Protein AF-H1VIQ3-F1 (afdb_monomer_lite)

pLDDT: mean 83.61, std 21.29, range [36.81, 98.38]

Structure (mmCIF, N/CA/C/O backbone):
data_AF-H1VIQ3-F1
#
_entry.id   AF-H1VIQ3-F1
#
loop_
_atom_site.group_PDB
_atom_site.id
_atom_site.type_symbol
_atom_site.label_atom_id
_atom_site.label_alt_id
_atom_site.label_comp_id
_atom_site.label_asym_id
_atom_site.label_entity_id
_atom_site.label_seq_id
_atom_site.pdbx_PDB_ins_code
_atom_site.Cartn_x
_atom_site.Cartn_y
_atom_site.Cartn_z
_atom_site.occupancy
_atom_site.B_iso_or_equiv
_atom_site.auth_seq_id
_atom_site.auth_comp_id
_atom_site.auth_asym_id
_atom_site.auth_atom_id
_atom_site.pdbx_PDB_model_num
ATOM 1 N N . ALA A 1 1 ? -13.275 -23.995 0.542 1.00 40.19 1 ALA A N 1
ATOM 2 C CA . ALA A 1 1 ? -12.220 -23.089 1.035 1.00 40.19 1 ALA A CA 1
ATOM 3 C C . ALA A 1 1 ? -12.453 -21.710 0.427 1.00 40.19 1 ALA A C 1
ATOM 5 O O . ALA A 1 1 ? -12.491 -21.602 -0.792 1.00 40.19 1 ALA A O 1
ATOM 6 N N . SER A 1 2 ? -12.715 -20.684 1.239 1.00 50.97 2 SER A N 1
ATOM 7 C CA . SER A 1 2 ? -12.908 -19.320 0.730 1.00 50.97 2 SER A CA 1
ATOM 8 C C . SER A 1 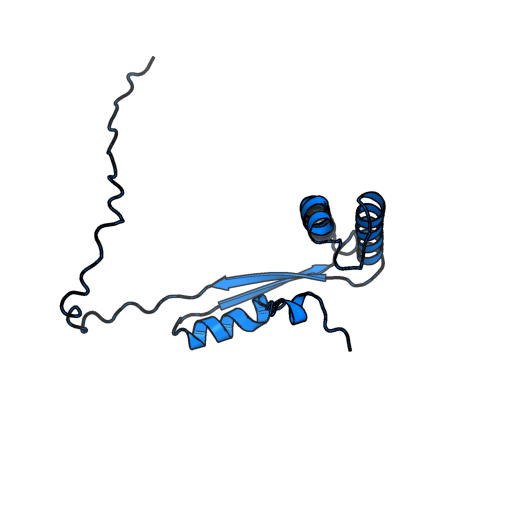2 ? -11.552 -18.720 0.371 1.00 50.97 2 SER A C 1
ATOM 10 O O . SER A 1 2 ? -10.803 -18.346 1.265 1.00 50.97 2 SER A O 1
ATOM 12 N N . GLY A 1 3 ? -11.234 -18.641 -0.924 1.00 61.94 3 GLY A N 1
ATOM 13 C CA . GLY A 1 3 ? -10.115 -17.824 -1.404 1.00 61.94 3 GLY A CA 1
ATOM 14 C C . GLY A 1 3 ? -10.304 -16.354 -1.017 1.00 61.94 3 GLY A C 1
ATOM 15 O O . GLY A 1 3 ? -11.437 -15.911 -0.781 1.00 61.94 3 GLY A O 1
ATOM 16 N N . SER A 1 4 ? -9.206 -15.602 -0.943 1.00 75.75 4 SER A N 1
ATOM 17 C CA . SER A 1 4 ? -9.260 -14.168 -0.641 1.00 75.75 4 SER A CA 1
ATOM 18 C C . SER A 1 4 ? -10.080 -13.418 -1.703 1.00 75.75 4 SER A C 1
ATOM 20 O O . SER A 1 4 ? -10.226 -13.883 -2.838 1.00 75.75 4 SER A O 1
ATOM 22 N N . ILE A 1 5 ? -10.633 -12.248 -1.363 1.00 80.44 5 ILE A N 1
ATOM 23 C CA . ILE A 1 5 ? -11.446 -11.455 -2.305 1.00 80.44 5 ILE A CA 1
ATOM 24 C C . ILE A 1 5 ? -10.686 -11.139 -3.604 1.00 80.44 5 ILE A C 1
ATOM 26 O O . ILE A 1 5 ? -11.269 -11.194 -4.684 1.00 80.44 5 ILE A O 1
ATOM 30 N N . GLY A 1 6 ? -9.371 -10.907 -3.514 1.00 81.25 6 GLY A N 1
ATOM 31 C CA . GLY A 1 6 ? -8.507 -10.696 -4.675 1.00 81.25 6 GLY A CA 1
ATOM 32 C C . GLY A 1 6 ? -8.436 -11.918 -5.588 1.00 81.25 6 GLY A C 1
ATOM 33 O O . GLY A 1 6 ? -8.602 -11.776 -6.793 1.00 81.25 6 GLY A O 1
ATOM 34 N N . GLN A 1 7 ? -8.298 -13.124 -5.029 1.00 82.25 7 GLN A N 1
ATOM 35 C CA . GLN A 1 7 ? -8.310 -14.364 -5.815 1.00 82.25 7 GLN A CA 1
ATOM 36 C C . GLN A 1 7 ? -9.660 -14.592 -6.498 1.00 82.25 7 GLN A C 1
ATOM 38 O O . GLN A 1 7 ? -9.703 -14.897 -7.687 1.00 82.25 7 GLN A O 1
ATOM 43 N N . LYS A 1 8 ? -10.772 -14.385 -5.778 1.00 84.81 8 LYS A N 1
ATOM 44 C CA . LYS A 1 8 ? -12.128 -14.507 -6.345 1.00 84.81 8 LYS A CA 1
ATOM 45 C C . LYS A 1 8 ? -12.369 -13.527 -7.497 1.00 84.81 8 LYS A C 1
ATOM 47 O O . LYS A 1 8 ? -13.129 -13.837 -8.408 1.00 84.81 8 LYS A O 1
ATOM 52 N N . ARG A 1 9 ? -11.711 -12.365 -7.460 1.00 84.25 9 ARG A N 1
ATOM 53 C CA . ARG A 1 9 ? -11.768 -11.324 -8.497 1.00 84.25 9 ARG A CA 1
ATOM 54 C C . ARG A 1 9 ? -10.618 -11.386 -9.505 1.00 84.25 9 ARG A C 1
ATOM 56 O O . ARG A 1 9 ? -10.513 -10.489 -10.330 1.00 84.25 9 ARG A O 1
ATOM 63 N N . GLN A 1 10 ? -9.781 -12.425 -9.450 1.00 89.44 10 GLN A N 1
ATOM 64 C CA . GLN A 1 10 ? -8.631 -12.614 -10.344 1.00 89.44 10 GLN A CA 1
ATOM 65 C C . GLN A 1 10 ? -7.685 -11.396 -10.373 1.00 89.44 10 GLN A C 1
ATOM 67 O O . GLN A 1 10 ? -7.113 -11.052 -11.404 1.00 89.44 10 GLN A O 1
ATOM 72 N N . LEU A 1 11 ? -7.531 -10.722 -9.230 1.00 89.25 11 LEU A N 1
ATOM 73 C CA . LEU A 1 11 ? -6.659 -9.560 -9.094 1.00 89.25 11 LEU A CA 1
ATOM 74 C C . LEU A 1 11 ? -5.214 -9.994 -8.845 1.00 89.25 11 LEU A C 1
ATOM 76 O O . LEU A 1 11 ? -4.936 -10.784 -7.941 1.00 89.25 11 LEU A O 1
ATOM 80 N N . LEU A 1 12 ? -4.285 -9.400 -9.595 1.00 88.75 12 LEU A N 1
ATOM 81 C CA . LEU A 1 12 ? -2.849 -9.519 -9.357 1.00 88.75 12 LEU A CA 1
ATOM 82 C C . LEU A 1 12 ? -2.424 -8.535 -8.259 1.00 88.75 12 LEU A C 1
ATOM 84 O O . LEU A 1 12 ? -2.059 -7.395 -8.545 1.00 88.75 12 LEU A O 1
ATOM 88 N N . LEU A 1 13 ? -2.514 -8.962 -6.999 1.00 87.88 13 LEU A N 1
ATOM 89 C CA . LEU A 1 13 ? -2.227 -8.097 -5.846 1.00 87.88 13 LEU A CA 1
ATOM 90 C C . LEU A 1 13 ? -0.734 -7.756 -5.722 1.00 87.88 13 LEU A C 1
ATOM 92 O O . LEU A 1 13 ? -0.390 -6.607 -5.454 1.00 87.88 13 LEU A O 1
ATOM 96 N N . ASP A 1 14 ? 0.150 -8.710 -6.013 1.00 89.06 14 ASP A N 1
ATOM 97 C CA . ASP A 1 14 ? 1.607 -8.533 -5.935 1.00 89.06 14 ASP A CA 1
ATOM 98 C C . ASP A 1 14 ? 2.197 -8.009 -7.252 1.00 89.06 14 ASP A C 1
ATOM 100 O O . ASP A 1 14 ? 3.258 -8.431 -7.715 1.00 89.06 14 ASP A O 1
ATOM 104 N N . CYS A 1 15 ? 1.498 -7.076 -7.905 1.00 90.88 15 CYS A N 1
ATOM 105 C CA . CYS A 1 15 ? 1.865 -6.611 -9.241 1.00 90.88 15 CYS A CA 1
ATOM 106 C C . CYS A 1 15 ? 3.297 -6.056 -9.310 1.00 90.88 15 CYS A C 1
ATOM 108 O O . CYS A 1 15 ? 3.981 -6.292 -10.297 1.00 90.88 15 CYS A O 1
ATOM 110 N N . GLY A 1 16 ? 3.810 -5.409 -8.258 1.00 92.88 16 GLY A N 1
ATOM 111 C CA . GLY A 1 16 ? 5.197 -4.924 -8.208 1.00 92.88 16 GLY A CA 1
ATOM 112 C C . GLY A 1 16 ? 6.268 -6.026 -8.264 1.00 92.88 16 GLY A C 1
ATOM 113 O O . GLY A 1 16 ? 7.412 -5.766 -8.649 1.00 92.88 16 GLY A O 1
ATOM 114 N N . GLU A 1 17 ? 5.918 -7.265 -7.917 1.00 94.44 17 GLU A N 1
ATOM 115 C CA . GLU A 1 17 ? 6.785 -8.437 -8.073 1.00 94.44 17 GLU A CA 1
ATOM 116 C C . GLU A 1 17 ? 6.725 -9.010 -9.488 1.00 94.44 17 GLU A C 1
ATOM 118 O O . GLU A 1 17 ? 7.758 -9.358 -10.055 1.00 94.44 17 GLU A O 1
ATOM 123 N N . HIS A 1 18 ? 5.539 -9.028 -10.090 1.00 95.00 18 HIS A N 1
ATOM 124 C CA . HIS A 1 18 ? 5.307 -9.687 -11.375 1.00 95.00 18 HIS A CA 1
ATOM 125 C C . HIS A 1 18 ? 5.503 -8.779 -12.595 1.00 95.00 18 HIS A C 1
ATOM 127 O O . HIS A 1 18 ? 5.836 -9.260 -13.677 1.00 95.00 18 HIS A O 1
ATOM 133 N N . LEU A 1 19 ? 5.334 -7.463 -12.444 1.00 95.75 19 LEU A N 1
ATOM 134 C CA . LEU A 1 19 ? 5.345 -6.522 -13.563 1.00 95.75 19 LEU A CA 1
ATOM 135 C C . LEU A 1 19 ? 6.653 -6.524 -14.376 1.00 95.75 19 LEU A C 1
ATOM 137 O O . LEU A 1 19 ? 6.553 -6.430 -15.595 1.00 95.75 19 LEU A O 1
ATOM 141 N N . PRO A 1 20 ? 7.863 -6.680 -13.796 1.00 97.06 20 PRO A N 1
ATOM 142 C CA . PRO A 1 20 ? 9.081 -6.785 -14.600 1.00 97.06 20 PRO A CA 1
ATOM 143 C C . PRO A 1 20 ? 9.071 -7.976 -15.569 1.00 97.06 20 PRO A C 1
ATOM 145 O O . PRO A 1 20 ? 9.472 -7.822 -16.720 1.00 97.06 20 PRO A O 1
ATOM 148 N N . ALA A 1 21 ? 8.578 -9.140 -15.133 1.00 96.62 21 ALA A N 1
ATOM 149 C CA . ALA A 1 21 ? 8.466 -10.320 -15.990 1.00 96.62 21 ALA A CA 1
ATOM 150 C C . ALA A 1 21 ? 7.424 -10.095 -17.093 1.00 96.62 21 ALA A C 1
ATOM 152 O O . ALA A 1 21 ? 7.734 -10.265 -18.268 1.00 96.62 21 ALA A O 1
ATOM 153 N N . LEU A 1 22 ? 6.244 -9.582 -16.726 1.00 96.25 22 LEU A N 1
ATOM 154 C CA . LEU A 1 22 ? 5.177 -9.254 -17.679 1.00 96.25 22 LEU A CA 1
ATOM 155 C C . LEU 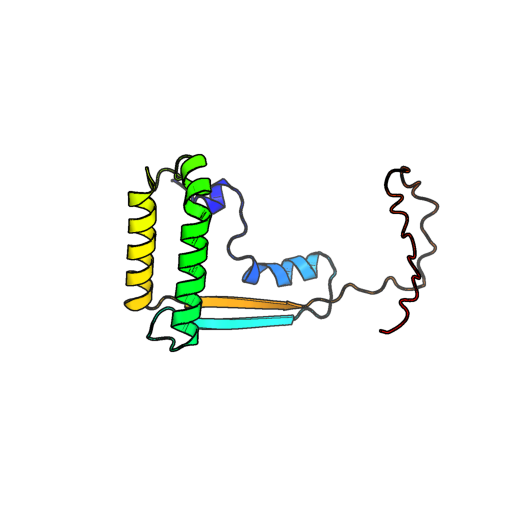A 1 22 ? 5.634 -8.237 -18.739 1.00 96.25 22 LEU A C 1
ATOM 157 O O . LEU A 1 22 ? 5.288 -8.353 -19.912 1.00 96.25 22 LEU A O 1
ATOM 161 N N . LEU A 1 23 ? 6.439 -7.244 -18.350 1.00 96.75 23 LEU A N 1
ATOM 162 C CA . LEU A 1 23 ? 7.018 -6.272 -19.278 1.00 96.75 23 LEU A CA 1
ATOM 163 C C . LEU A 1 23 ? 8.016 -6.933 -20.237 1.00 96.75 23 LEU A C 1
ATOM 165 O O . LEU A 1 23 ? 7.995 -6.634 -21.431 1.00 96.75 23 LEU A O 1
ATOM 169 N N . SER A 1 24 ? 8.853 -7.846 -19.740 1.00 97.06 24 SER A N 1
ATOM 170 C CA . SER A 1 24 ? 9.790 -8.599 -20.580 1.00 97.06 24 SER A CA 1
ATOM 171 C C . SER A 1 24 ? 9.060 -9.501 -21.575 1.00 97.06 24 SER A C 1
ATOM 173 O O . SER A 1 24 ? 9.427 -9.535 -22.746 1.00 97.06 24 SER A O 1
ATOM 175 N N . GLU A 1 25 ? 8.015 -10.203 -21.135 1.00 96.94 25 GLU A N 1
ATOM 176 C CA . GLU A 1 25 ? 7.169 -11.050 -21.988 1.00 96.94 25 GLU A CA 1
ATOM 177 C C . GLU A 1 25 ? 6.452 -10.230 -23.068 1.00 96.94 25 GLU A C 1
ATOM 179 O O . GLU A 1 25 ? 6.309 -10.675 -24.205 1.00 96.94 25 GLU A O 1
ATOM 184 N N . ALA A 1 26 ? 6.075 -8.990 -22.748 1.00 96.12 26 ALA A N 1
ATOM 185 C CA . ALA A 1 26 ? 5.511 -8.034 -23.697 1.00 96.12 26 ALA A CA 1
ATOM 186 C C . ALA A 1 26 ? 6.556 -7.379 -24.630 1.00 96.12 26 ALA A C 1
ATOM 188 O O . ALA A 1 26 ? 6.204 -6.512 -25.433 1.00 96.12 26 ALA A O 1
ATOM 189 N N . GLY A 1 27 ? 7.835 -7.758 -24.535 1.00 96.31 27 GLY A N 1
ATOM 190 C CA . GLY A 1 27 ? 8.912 -7.273 -25.400 1.00 96.31 27 GLY A CA 1
ATOM 191 C C . GLY A 1 27 ? 9.520 -5.930 -24.992 1.00 96.31 27 GLY A C 1
ATOM 192 O O . GLY A 1 27 ? 10.243 -5.329 -25.785 1.00 96.31 27 GLY A O 1
ATOM 193 N N . PHE A 1 28 ? 9.252 -5.427 -23.783 1.00 97.19 28 PHE A N 1
ATOM 194 C CA . PHE A 1 28 ? 9.979 -4.268 -23.264 1.00 97.19 28 PHE A CA 1
ATOM 195 C C . PHE A 1 28 ? 11.425 -4.637 -22.916 1.00 97.19 28 PHE A C 1
ATOM 197 O O . PHE A 1 28 ? 11.741 -5.772 -22.570 1.00 97.19 28 PHE A O 1
ATOM 204 N N . VAL A 1 29 ? 12.306 -3.643 -22.987 1.00 96.25 29 VAL A N 1
ATOM 205 C CA . VAL A 1 29 ? 13.746 -3.769 -22.729 1.00 96.25 29 VAL A CA 1
ATOM 206 C C . VAL A 1 29 ? 14.196 -2.749 -21.682 1.00 96.25 29 VAL A C 1
ATOM 208 O O . VAL A 1 29 ? 13.425 -1.873 -21.293 1.00 96.25 29 VAL A O 1
ATOM 211 N N . ASP A 1 30 ? 15.438 -2.865 -21.207 1.00 96.69 30 ASP A N 1
ATOM 212 C CA . ASP A 1 30 ? 16.027 -1.997 -20.171 1.00 96.69 30 ASP A CA 1
ATOM 213 C C . ASP A 1 30 ? 15.143 -1.872 -18.917 1.00 96.69 30 ASP A C 1
ATOM 215 O O . ASP A 1 30 ? 14.897 -0.783 -18.391 1.00 96.69 30 ASP A O 1
ATOM 219 N N . ILE A 1 31 ? 14.608 -3.011 -18.468 1.00 98.12 31 ILE A N 1
ATOM 220 C CA . ILE A 1 31 ? 13.693 -3.071 -17.332 1.00 98.12 31 ILE A CA 1
ATOM 221 C C . ILE A 1 31 ? 14.493 -2.910 -16.042 1.00 98.12 31 ILE A C 1
ATOM 223 O O . ILE A 1 31 ? 15.387 -3.704 -15.750 1.00 98.12 31 ILE A O 1
ATOM 227 N N . THR A 1 32 ? 14.141 -1.910 -15.238 1.00 98.00 32 THR A N 1
ATOM 228 C CA . THR A 1 32 ? 14.702 -1.727 -13.898 1.00 98.00 32 THR A CA 1
ATOM 229 C C . THR A 1 32 ? 13.599 -1.773 -12.856 1.00 98.00 32 THR A C 1
ATOM 231 O O . THR A 1 32 ? 12.479 -1.318 -13.094 1.00 98.00 32 THR A O 1
ATOM 234 N N . LYS A 1 33 ? 13.921 -2.327 -11.688 1.00 97.75 33 LYS A N 1
ATOM 235 C CA . LYS A 1 33 ? 13.050 -2.350 -10.516 1.00 97.75 33 LYS A CA 1
ATOM 236 C C . LYS A 1 33 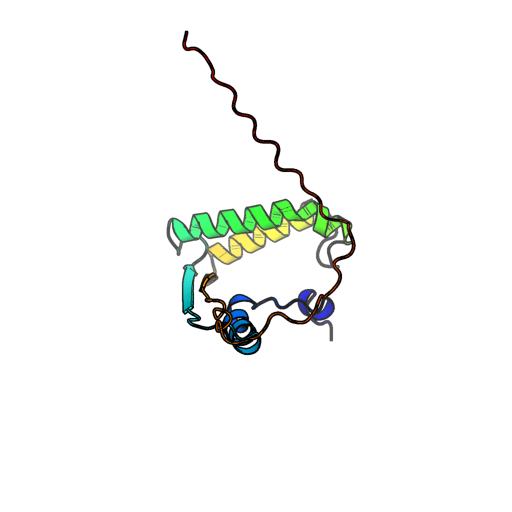? 13.833 -1.829 -9.324 1.00 97.75 33 LYS A C 1
ATOM 238 O O . LYS A 1 33 ? 14.887 -2.359 -8.979 1.00 97.75 33 LYS A O 1
ATOM 243 N N . ARG A 1 34 ? 13.280 -0.823 -8.657 1.00 97.88 34 ARG A N 1
ATOM 244 C CA . ARG A 1 34 ? 13.743 -0.339 -7.359 1.00 97.88 34 ARG A CA 1
ATOM 245 C C . ARG A 1 34 ? 12.638 -0.528 -6.334 1.00 97.88 34 ARG A C 1
ATOM 247 O O . ARG A 1 34 ? 11.523 -0.057 -6.537 1.00 97.88 34 ARG A O 1
ATOM 254 N N . THR A 1 35 ? 12.976 -1.167 -5.220 1.00 97.31 35 THR A N 1
ATOM 255 C CA . THR A 1 35 ? 12.051 -1.395 -4.107 1.00 97.31 35 THR A CA 1
ATOM 256 C C . THR A 1 35 ? 12.477 -0.569 -2.903 1.00 97.31 35 THR A C 1
ATOM 258 O O . THR A 1 35 ? 13.635 -0.605 -2.492 1.00 97.31 35 THR A O 1
ATOM 261 N N . VAL A 1 36 ? 11.532 0.157 -2.312 1.00 96.75 36 VAL A N 1
ATOM 262 C CA . VAL A 1 36 ? 11.705 0.826 -1.021 1.00 96.75 36 VAL A CA 1
ATOM 263 C C . VAL A 1 36 ? 10.805 0.142 -0.003 1.00 96.75 36 VAL A C 1
ATOM 265 O O . VAL A 1 36 ? 9.594 0.068 -0.200 1.00 96.75 36 VAL A O 1
ATOM 268 N N . LYS A 1 37 ? 11.406 -0.343 1.086 1.00 97.25 37 LYS A N 1
ATOM 269 C CA . LYS A 1 37 ? 10.711 -0.939 2.231 1.00 97.25 37 LYS A CA 1
ATOM 270 C C . LYS A 1 37 ? 10.632 0.090 3.357 1.00 97.25 37 LYS A C 1
ATOM 272 O O . LYS A 1 37 ? 11.659 0.615 3.780 1.00 97.25 37 LYS A O 1
ATOM 277 N N . VAL A 1 38 ? 9.426 0.376 3.840 1.00 98.06 38 VAL A N 1
ATOM 278 C CA . VAL A 1 38 ? 9.165 1.338 4.921 1.00 98.06 38 VAL A CA 1
ATOM 279 C C . VAL A 1 38 ? 8.442 0.622 6.053 1.00 98.06 38 VAL A C 1
ATOM 281 O O . VAL A 1 38 ? 7.385 0.037 5.829 1.00 98.06 38 VAL A O 1
ATOM 284 N N . ARG A 1 39 ? 9.002 0.650 7.266 1.00 98.06 39 ARG A N 1
ATOM 285 C CA . ARG A 1 39 ? 8.310 0.172 8.472 1.00 98.06 39 ARG A CA 1
ATOM 286 C C . ARG A 1 39 ? 7.143 1.117 8.764 1.00 98.06 39 ARG A C 1
ATOM 288 O O . ARG A 1 39 ? 7.339 2.324 8.772 1.00 98.06 39 ARG A O 1
ATOM 295 N N . LEU A 1 40 ? 5.936 0.586 8.928 1.00 98.38 40 LEU A N 1
ATOM 296 C CA . LEU A 1 40 ? 4.753 1.395 9.235 1.00 98.38 40 LEU A CA 1
ATOM 297 C C . LEU A 1 40 ? 4.740 1.834 10.707 1.00 98.38 40 LEU A C 1
ATOM 299 O O . LEU A 1 40 ? 5.317 1.165 11.557 1.00 98.38 40 LEU A O 1
ATOM 303 N N . GLY A 1 41 ? 4.075 2.950 11.000 1.00 97.62 41 GLY A N 1
ATOM 304 C CA . GLY A 1 41 ? 3.970 3.472 12.366 1.00 97.62 41 GLY A CA 1
ATOM 305 C C . GLY A 1 41 ? 5.228 4.203 12.837 1.00 97.62 41 GLY A C 1
ATOM 306 O O . GLY A 1 41 ? 6.164 4.439 12.063 1.00 97.62 41 GLY A O 1
ATOM 307 N N . SER A 1 42 ? 5.243 4.583 14.114 1.00 97.94 42 SER A N 1
ATOM 308 C CA . SER A 1 42 ? 6.307 5.422 14.688 1.00 97.94 42 SER A CA 1
ATOM 309 C C . SER A 1 42 ? 7.695 4.774 14.615 1.00 97.94 42 SER A C 1
ATOM 311 O O . SER A 1 42 ? 8.690 5.466 14.390 1.00 97.94 42 SER A O 1
ATOM 313 N N . ALA A 1 43 ? 7.764 3.439 14.690 1.00 97.12 43 ALA A N 1
ATOM 314 C CA . ALA A 1 43 ? 9.002 2.669 14.565 1.00 97.12 43 ALA A CA 1
ATOM 315 C C . ALA A 1 43 ? 9.703 2.852 13.201 1.00 97.12 43 ALA A C 1
ATOM 317 O O . ALA A 1 43 ? 10.899 2.597 13.079 1.00 97.12 43 ALA A O 1
ATOM 318 N N . GLY A 1 44 ? 8.983 3.302 12.167 1.00 97.25 44 GLY A N 1
ATOM 319 C CA . GLY A 1 44 ? 9.553 3.663 10.865 1.00 97.25 44 GLY A CA 1
ATOM 320 C C . GLY A 1 44 ? 9.987 5.121 10.722 1.00 97.25 44 GLY A C 1
ATOM 321 O O . GLY A 1 44 ? 10.308 5.552 9.610 1.00 97.25 44 GLY A O 1
ATOM 322 N N . GLY A 1 45 ? 9.966 5.898 11.808 1.00 98.00 45 GLY A N 1
ATOM 323 C CA . GLY A 1 45 ? 10.217 7.336 11.792 1.00 98.00 45 GLY A CA 1
ATOM 324 C C . GLY A 1 45 ? 9.167 8.107 10.986 1.00 98.00 45 GLY A C 1
ATOM 325 O O . GLY A 1 45 ? 8.066 7.616 10.734 1.00 98.00 45 GLY A O 1
ATOM 326 N N . LEU A 1 46 ? 9.520 9.317 10.534 1.00 98.19 46 LEU A N 1
ATOM 327 C CA . LEU A 1 46 ? 8.594 10.206 9.815 1.00 98.19 46 LEU A CA 1
ATOM 328 C C . LEU A 1 46 ? 7.956 9.528 8.590 1.00 98.19 46 LEU A C 1
ATOM 330 O O . LEU A 1 46 ? 6.741 9.569 8.421 1.00 98.19 46 LEU A O 1
ATOM 334 N N . LYS A 1 47 ? 8.759 8.813 7.793 1.00 97.88 47 LYS A N 1
ATOM 335 C CA . LYS A 1 47 ? 8.266 8.075 6.619 1.00 97.88 47 LYS A CA 1
ATOM 336 C C . LYS A 1 47 ? 7.280 6.968 6.993 1.00 97.88 47 LYS A C 1
ATOM 338 O O . LYS A 1 47 ? 6.358 6.704 6.229 1.00 97.88 47 LYS A O 1
ATOM 343 N N . GLY A 1 48 ? 7.477 6.308 8.135 1.00 98.19 48 GLY A N 1
ATOM 344 C CA . GLY A 1 48 ? 6.572 5.273 8.633 1.00 98.19 48 GLY A CA 1
ATOM 345 C C . GLY A 1 48 ? 5.214 5.829 9.047 1.00 98.19 48 GLY A C 1
ATOM 346 O O . GLY A 1 48 ? 4.181 5.257 8.689 1.00 98.19 48 GLY A O 1
ATOM 347 N N . VAL A 1 49 ? 5.215 6.980 9.723 1.00 98.25 49 VAL A N 1
ATOM 348 C CA . VAL A 1 49 ? 3.999 7.708 10.117 1.00 98.25 49 VAL A CA 1
ATOM 349 C C . VAL A 1 49 ? 3.238 8.206 8.887 1.00 98.25 49 VAL A C 1
ATOM 351 O O . VAL A 1 49 ? 2.042 7.951 8.762 1.00 98.25 49 VAL A O 1
ATOM 354 N N . GLU A 1 50 ? 3.927 8.842 7.938 1.00 98.00 50 GLU A N 1
ATOM 355 C CA . GLU A 1 50 ? 3.326 9.313 6.683 1.00 98.00 50 GLU A CA 1
ATOM 356 C C . GLU A 1 50 ? 2.764 8.154 5.848 1.00 98.00 50 GLU A C 1
ATOM 358 O O . GLU A 1 50 ? 1.644 8.231 5.339 1.00 98.00 50 GLU A O 1
ATOM 363 N N . ALA A 1 51 ? 3.503 7.044 5.739 1.00 97.69 51 ALA A N 1
ATOM 364 C CA . ALA A 1 51 ? 3.053 5.862 5.012 1.00 97.69 51 ALA A CA 1
ATOM 365 C C . ALA A 1 51 ? 1.818 5.214 5.659 1.00 97.69 51 ALA A C 1
ATOM 367 O O . ALA A 1 51 ? 0.925 4.763 4.935 1.00 97.69 51 ALA A O 1
ATOM 368 N N . ALA A 1 52 ? 1.752 5.171 6.993 1.00 97.75 52 ALA A N 1
ATOM 369 C CA . ALA A 1 52 ? 0.586 4.684 7.723 1.00 97.75 52 ALA A CA 1
ATOM 370 C C . ALA A 1 52 ? -0.624 5.609 7.520 1.00 97.75 52 ALA A C 1
ATOM 372 O O . ALA A 1 52 ? -1.699 5.130 7.161 1.00 97.75 52 ALA A O 1
ATOM 373 N N . ALA A 1 53 ? -0.443 6.925 7.662 1.00 97.62 53 ALA A N 1
ATOM 374 C CA . ALA A 1 53 ? -1.501 7.915 7.461 1.00 97.62 53 ALA A CA 1
ATOM 375 C C . ALA A 1 53 ? -2.054 7.902 6.026 1.00 97.62 53 ALA A C 1
ATOM 377 O O . ALA A 1 53 ? -3.265 7.940 5.820 1.00 97.62 53 ALA A O 1
ATOM 378 N N . CYS A 1 54 ? -1.180 7.783 5.022 1.00 96.94 54 CYS A N 1
ATOM 379 C CA . CYS A 1 54 ? -1.582 7.682 3.621 1.00 96.94 54 CYS A CA 1
ATOM 380 C C . CYS A 1 54 ? -2.469 6.448 3.371 1.00 96.94 54 CYS A C 1
ATOM 382 O O . CYS A 1 54 ? -3.513 6.550 2.728 1.00 96.94 54 CYS A O 1
ATOM 384 N N . ARG A 1 55 ? -2.094 5.284 3.918 1.00 96.69 55 ARG A N 1
ATOM 385 C CA . ARG A 1 55 ? -2.852 4.034 3.738 1.00 96.69 55 ARG A CA 1
ATOM 386 C C . ARG A 1 55 ? -4.168 4.037 4.493 1.00 96.69 55 ARG A C 1
ATOM 388 O O . ARG A 1 55 ? -5.179 3.639 3.923 1.00 96.69 55 ARG A O 1
ATOM 395 N N . SER A 1 56 ? -4.178 4.493 5.743 1.00 97.38 56 SER A N 1
ATOM 396 C CA . SER A 1 56 ? -5.423 4.580 6.506 1.00 97.38 56 SER A CA 1
ATOM 397 C C . SER A 1 56 ? -6.385 5.594 5.888 1.00 97.38 56 SER A C 1
ATOM 399 O O . SER A 1 56 ? -7.576 5.309 5.787 1.00 97.38 56 SER A O 1
ATOM 401 N N . GLY A 1 57 ? -5.873 6.721 5.385 1.00 97.75 57 GLY A N 1
ATOM 402 C CA . GLY A 1 57 ? -6.646 7.685 4.605 1.00 97.75 57 GLY A CA 1
ATOM 403 C C . GLY A 1 57 ? -7.256 7.062 3.349 1.00 97.75 57 GLY A C 1
ATOM 404 O O . GLY A 1 57 ? -8.455 7.204 3.120 1.00 97.75 57 GLY A O 1
ATOM 405 N N . ALA A 1 58 ? -6.470 6.301 2.579 1.00 96.69 58 ALA A N 1
ATOM 406 C CA . ALA A 1 58 ? -6.969 5.582 1.406 1.00 96.69 58 ALA A CA 1
ATOM 407 C C . ALA A 1 58 ? -8.053 4.553 1.770 1.00 96.69 58 ALA A C 1
ATOM 409 O O . ALA A 1 58 ? -9.083 4.493 1.104 1.00 96.69 58 ALA A O 1
ATOM 410 N N . PHE A 1 59 ? -7.869 3.778 2.845 1.00 96.00 59 PHE A N 1
ATOM 411 C CA . PHE A 1 59 ? -8.888 2.837 3.316 1.00 96.00 59 PHE A CA 1
ATOM 412 C C . PHE A 1 59 ? -10.183 3.547 3.702 1.00 96.00 59 PHE A C 1
ATOM 414 O O . PHE A 1 59 ? -11.243 3.165 3.213 1.00 96.00 59 PHE A O 1
ATOM 421 N N . ARG A 1 60 ? -10.115 4.625 4.490 1.00 97.06 60 ARG A N 1
ATOM 422 C CA . ARG A 1 60 ? -11.304 5.417 4.849 1.00 97.06 60 ARG A CA 1
ATOM 423 C C . ARG A 1 60 ? -11.987 6.021 3.624 1.00 97.06 60 ARG A C 1
ATOM 425 O O . ARG A 1 60 ? -13.209 5.990 3.544 1.00 97.06 60 ARG A O 1
ATOM 432 N N . GLY A 1 61 ? -11.218 6.483 2.638 1.00 97.56 61 GLY A N 1
ATOM 433 C CA . GLY A 1 61 ? -11.751 6.987 1.370 1.00 97.56 61 GLY A CA 1
ATOM 434 C C . GLY A 1 61 ? -12.497 5.936 0.539 1.00 97.56 61 GLY A C 1
ATOM 435 O O . GLY A 1 61 ? -13.362 6.291 -0.254 1.00 97.56 61 GLY A O 1
ATOM 436 N N . MET A 1 62 ? -12.210 4.645 0.732 1.00 96.19 62 MET A N 1
ATOM 437 C CA . MET A 1 62 ? -12.907 3.547 0.051 1.00 96.19 62 MET A CA 1
ATOM 438 C C . MET A 1 62 ? -14.165 3.063 0.781 1.00 96.19 62 MET A C 1
ATOM 440 O O . MET A 1 62 ? -14.884 2.238 0.219 1.00 96.19 62 MET A O 1
ATOM 444 N N . ARG A 1 63 ? -14.444 3.543 2.002 1.00 97.44 63 ARG A N 1
ATOM 445 C CA . ARG A 1 63 ? -15.513 3.024 2.872 1.00 97.44 63 ARG A CA 1
ATOM 446 C C . ARG A 1 63 ? -16.844 2.869 2.142 1.00 97.44 63 ARG A C 1
ATOM 448 O O . ARG A 1 63 ? -17.414 1.782 2.142 1.00 97.44 63 ARG A O 1
ATOM 455 N N . ASP A 1 64 ? -17.323 3.937 1.516 1.00 97.44 64 ASP A N 1
ATOM 456 C CA . ASP A 1 64 ? -18.660 3.952 0.921 1.00 97.44 64 ASP A CA 1
ATOM 457 C C . ASP A 1 64 ? -18.754 2.959 -0.249 1.00 97.44 64 ASP A C 1
ATOM 459 O O . ASP A 1 64 ? -19.726 2.213 -0.346 1.00 97.44 64 ASP A O 1
ATOM 463 N N . SER A 1 65 ? -17.703 2.853 -1.070 1.00 95.69 65 SER A N 1
ATOM 464 C CA . SER A 1 65 ? -17.613 1.858 -2.147 1.00 95.69 65 SER A CA 1
ATOM 465 C C . SER A 1 65 ? -17.567 0.423 -1.620 1.00 95.69 65 SER A C 1
ATOM 467 O O . SER A 1 65 ? -18.173 -0.467 -2.209 1.00 95.69 65 SER A O 1
ATOM 469 N N . VAL A 1 66 ? -16.864 0.181 -0.508 1.00 94.88 66 VAL A N 1
ATOM 470 C CA . VAL A 1 66 ? -16.808 -1.142 0.134 1.00 94.88 66 VAL A CA 1
ATOM 471 C C . VAL A 1 66 ? -18.181 -1.541 0.671 1.00 94.88 66 VAL A C 1
ATOM 473 O O . VAL A 1 66 ? -18.614 -2.671 0.461 1.00 94.88 66 VAL A O 1
ATOM 476 N N . LEU A 1 67 ? -18.879 -0.624 1.342 1.00 96.62 67 LEU A N 1
ATOM 477 C CA . LEU A 1 67 ? -20.207 -0.885 1.898 1.00 96.62 67 LEU A CA 1
ATOM 478 C C . LEU A 1 67 ? -21.268 -1.058 0.807 1.00 96.62 67 LEU A C 1
ATOM 480 O O . LEU A 1 67 ? -22.123 -1.931 0.935 1.00 96.62 67 LEU A O 1
ATOM 484 N N . LEU A 1 68 ? -21.183 -0.285 -0.281 1.00 96.06 68 LEU A N 1
ATOM 485 C CA . LEU A 1 68 ? -22.054 -0.434 -1.449 1.00 96.06 68 LEU A CA 1
ATOM 486 C C . LEU A 1 68 ? -21.948 -1.837 -2.068 1.00 96.06 68 LEU A C 1
ATOM 488 O O . LEU A 1 68 ? -22.945 -2.382 -2.530 1.00 96.06 68 LEU A O 1
ATOM 492 N N . ASP A 1 69 ? -20.760 -2.439 -2.026 1.00 92.75 69 ASP A N 1
ATOM 493 C CA . ASP A 1 69 ? -20.488 -3.802 -2.500 1.00 92.75 69 ASP A CA 1
ATOM 494 C C . ASP A 1 69 ? -20.765 -4.877 -1.420 1.00 92.75 69 ASP A C 1
ATOM 496 O O . ASP A 1 69 ? -20.210 -5.978 -1.434 1.00 92.75 69 ASP A O 1
ATOM 500 N N . GLY A 1 70 ? -21.596 -4.546 -0.424 1.00 93.56 70 GLY A N 1
ATOM 501 C CA . GLY A 1 70 ? -22.009 -5.455 0.648 1.00 93.56 70 GLY A CA 1
ATOM 502 C C . GLY A 1 70 ? -20.925 -5.741 1.691 1.00 93.56 70 GLY A C 1
ATOM 503 O O . GLY A 1 70 ? -20.971 -6.776 2.357 1.00 93.56 70 GLY A O 1
ATOM 504 N N . GLY A 1 71 ? -19.905 -4.881 1.797 1.00 93.00 71 GLY A N 1
ATOM 505 C CA . GLY A 1 71 ? -18.851 -4.972 2.813 1.00 93.00 71 GLY A CA 1
ATOM 506 C C . GLY A 1 71 ? -17.980 -6.229 2.724 1.00 93.00 71 GLY A C 1
ATOM 507 O O . GLY A 1 71 ? -17.264 -6.555 3.672 1.00 93.00 71 GLY A O 1
ATOM 508 N N . TYR A 1 72 ? -18.060 -6.957 1.603 1.00 89.44 72 TYR A N 1
ATOM 509 C CA . TYR A 1 72 ? -17.377 -8.231 1.344 1.00 89.44 72 TYR A CA 1
ATOM 510 C C . TYR A 1 72 ? -17.625 -9.332 2.386 1.00 89.44 72 TYR A C 1
ATOM 512 O O . TYR A 1 72 ? -16.836 -10.274 2.484 1.00 89.44 72 TYR A O 1
ATOM 520 N N . GLY A 1 73 ? -18.704 -9.219 3.167 1.00 89.62 73 GLY A N 1
ATOM 521 C CA . GLY A 1 73 ? -18.967 -10.094 4.313 1.00 89.62 73 GLY A CA 1
ATOM 522 C C . GLY A 1 73 ? -17.983 -9.913 5.477 1.00 89.62 73 GLY A C 1
ATOM 523 O O . GLY A 1 73 ? -17.882 -10.803 6.317 1.00 89.62 73 GLY A O 1
ATOM 524 N N . VAL A 1 74 ? -17.236 -8.803 5.505 1.00 90.56 74 VAL A N 1
ATOM 525 C CA . VAL A 1 74 ? -16.280 -8.460 6.572 1.00 90.56 74 VAL A CA 1
ATOM 526 C C . VAL A 1 74 ? -16.849 -7.393 7.500 1.00 90.56 74 VAL A C 1
ATOM 528 O O . VAL A 1 74 ? -16.632 -7.468 8.702 1.00 90.56 74 VAL A O 1
ATOM 531 N N . VAL A 1 75 ? -17.562 -6.411 6.948 1.00 95.88 75 VAL A N 1
ATOM 532 C CA . VAL A 1 75 ? -18.182 -5.320 7.709 1.00 95.88 75 VAL A CA 1
ATOM 533 C C . VAL A 1 75 ? -19.606 -5.070 7.223 1.00 95.88 75 VAL A C 1
ATOM 535 O O . VAL A 1 75 ? -19.907 -5.277 6.051 1.00 95.88 75 VAL A O 1
ATOM 538 N N . ASN A 1 76 ? -20.472 -4.583 8.105 1.00 95.31 76 ASN A N 1
ATOM 539 C CA . ASN A 1 76 ? -21.899 -4.385 7.835 1.00 95.31 76 ASN A CA 1
ATOM 540 C C . ASN A 1 76 ? -22.316 -2.911 7.872 1.00 95.31 76 ASN A C 1
ATOM 542 O O . ASN A 1 76 ? -23.461 -2.581 7.571 1.00 95.31 76 ASN A O 1
ATOM 546 N N . GLY A 1 77 ? -21.404 -2.010 8.239 1.00 97.00 77 GLY A N 1
ATOM 547 C CA . GLY A 1 77 ? -21.711 -0.591 8.305 1.00 97.00 77 GLY A CA 1
ATOM 548 C C . GLY A 1 77 ? -20.488 0.310 8.463 1.00 97.00 77 GLY A C 1
ATOM 549 O O . GLY A 1 77 ? -19.373 -0.177 8.676 1.00 97.00 77 GLY A O 1
ATOM 550 N N . PRO A 1 78 ? -20.696 1.637 8.376 1.00 97.12 78 PRO A N 1
ATOM 551 C CA . PRO A 1 78 ? -19.626 2.630 8.454 1.00 97.12 78 PRO A CA 1
ATOM 552 C C . PRO A 1 78 ? -18.809 2.539 9.740 1.00 97.12 78 PRO A C 1
ATOM 554 O O . PRO A 1 78 ? -17.584 2.549 9.684 1.00 97.12 78 PRO A O 1
ATOM 557 N N . GLU A 1 79 ? -19.475 2.382 10.884 1.00 97.62 79 GLU A N 1
ATOM 558 C CA .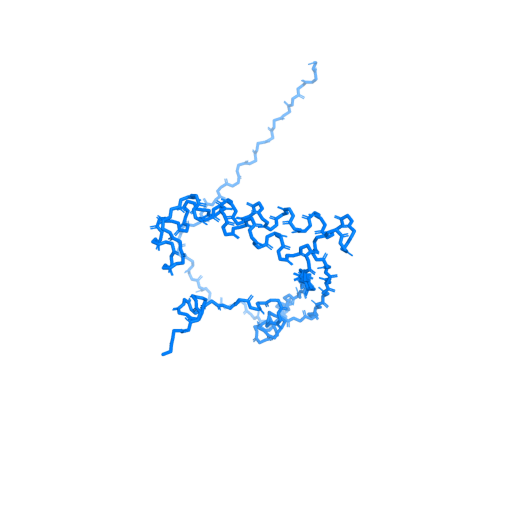 GLU A 1 79 ? -18.813 2.306 12.191 1.00 97.62 79 GLU A CA 1
ATOM 559 C C . GLU A 1 79 ? -17.911 1.074 12.311 1.00 97.62 79 GLU A C 1
ATOM 561 O O . GLU A 1 79 ? -16.793 1.165 12.817 1.00 97.62 79 GLU A O 1
ATOM 566 N N . GLU A 1 80 ? -18.368 -0.076 11.808 1.00 97.81 80 GLU A N 1
ATOM 567 C CA . GLU A 1 80 ? -17.586 -1.312 11.810 1.00 97.81 80 GLU A CA 1
ATOM 568 C C . GLU A 1 80 ? -16.359 -1.187 10.897 1.00 97.81 80 GLU A C 1
ATOM 570 O O . GLU A 1 80 ? -15.256 -1.570 11.289 1.00 97.81 80 GLU A O 1
ATOM 575 N N . PHE A 1 81 ? -16.522 -0.567 9.724 1.00 98.00 81 PHE A N 1
ATOM 576 C CA . PHE A 1 81 ? -15.411 -0.266 8.823 1.00 98.00 81 PHE A CA 1
ATOM 577 C C . PHE A 1 81 ? -14.391 0.680 9.467 1.00 98.00 81 PHE A C 1
ATOM 579 O O . PHE A 1 81 ? -13.193 0.393 9.484 1.00 98.00 81 PHE A O 1
ATOM 586 N N . ASP A 1 82 ? -14.847 1.798 10.033 1.00 97.56 82 ASP A N 1
ATOM 587 C CA . ASP A 1 82 ? -13.969 2.787 10.656 1.00 97.56 82 ASP A CA 1
ATOM 588 C C . ASP A 1 82 ? -13.244 2.212 11.884 1.00 97.56 82 ASP A C 1
ATOM 590 O O . ASP A 1 82 ? -12.063 2.516 12.110 1.00 97.56 82 ASP A O 1
ATOM 594 N N . LYS A 1 83 ? -13.906 1.330 12.642 1.00 98.12 83 LYS A N 1
ATOM 595 C CA . LYS A 1 83 ? -13.294 0.565 13.732 1.00 98.12 83 LYS A CA 1
ATOM 596 C C . LYS A 1 83 ? -12.217 -0.385 13.213 1.00 98.12 83 LYS A C 1
ATOM 598 O O . LYS A 1 83 ? -11.115 -0.377 13.759 1.00 98.12 83 LYS A O 1
ATOM 603 N N . LEU A 1 84 ? -12.496 -1.140 12.150 1.00 97.56 84 LEU A N 1
ATOM 604 C CA . LEU A 1 84 ? -11.535 -2.059 11.539 1.00 97.56 84 LEU A CA 1
ATOM 605 C C . LEU A 1 84 ? -10.277 -1.323 11.056 1.00 97.56 84 LEU A C 1
ATOM 607 O O . LEU A 1 84 ? -9.163 -1.735 11.370 1.00 97.56 84 LEU A O 1
ATOM 611 N N . VAL A 1 85 ? -10.428 -0.186 10.367 1.00 97.69 85 VAL A N 1
ATOM 612 C CA . VAL A 1 85 ? -9.271 0.623 9.941 1.00 97.69 85 VAL A CA 1
ATOM 613 C C . VAL A 1 85 ? -8.459 1.107 11.145 1.00 97.69 85 VAL A C 1
ATOM 615 O O . VAL A 1 85 ? -7.230 1.111 11.103 1.00 97.69 85 VAL A O 1
ATOM 618 N N . SER A 1 86 ? -9.123 1.483 12.238 1.00 98.06 86 SER A N 1
ATOM 619 C CA . SER A 1 86 ? -8.446 1.939 13.459 1.00 98.06 86 SER A CA 1
ATOM 620 C C . SER A 1 86 ? -7.671 0.807 14.149 1.00 98.06 86 SER A C 1
ATOM 622 O O . SER A 1 86 ? -6.565 1.030 14.636 1.00 98.06 86 SER A O 1
ATOM 624 N N . GLN A 1 87 ? -8.205 -0.418 14.137 1.00 98.06 87 GLN A N 1
ATOM 625 C CA . GLN A 1 87 ? -7.509 -1.613 14.629 1.00 98.06 87 GLN A CA 1
ATOM 626 C C . GLN A 1 87 ? -6.269 -1.931 13.787 1.00 98.06 87 GLN A C 1
ATOM 628 O O . GLN A 1 87 ? -5.190 -2.114 14.343 1.00 98.06 87 GLN A O 1
ATOM 633 N N . VAL A 1 88 ? -6.384 -1.879 12.457 1.00 97.12 88 VAL A N 1
ATOM 634 C CA . VAL A 1 88 ? -5.248 -2.065 11.537 1.00 97.12 88 VAL A CA 1
ATOM 635 C C . VAL A 1 88 ? -4.143 -1.030 11.788 1.00 97.12 88 VAL A C 1
ATOM 637 O O . VAL A 1 88 ? -2.960 -1.360 11.773 1.00 97.12 88 VAL A O 1
ATOM 640 N N . MET A 1 89 ? -4.500 0.225 12.074 1.00 97.31 89 MET A N 1
ATOM 641 C CA . MET A 1 89 ? -3.509 1.244 12.440 1.00 97.31 89 MET A CA 1
ATOM 642 C C . MET A 1 89 ? -2.777 0.904 13.746 1.00 97.31 89 MET A C 1
ATOM 644 O O . MET A 1 89 ? -1.566 1.103 13.829 1.00 97.31 89 MET A O 1
ATOM 648 N N . ALA A 1 90 ? -3.481 0.370 14.748 1.00 97.75 90 ALA A N 1
ATOM 649 C CA . ALA A 1 90 ? -2.862 -0.079 15.995 1.00 97.75 90 ALA A CA 1
ATOM 650 C C . ALA A 1 90 ? -1.942 -1.297 15.782 1.00 97.75 90 ALA A C 1
ATOM 652 O O . ALA A 1 90 ? -0.877 -1.392 16.395 1.00 97.75 90 ALA A O 1
ATOM 653 N N . GLU A 1 91 ? -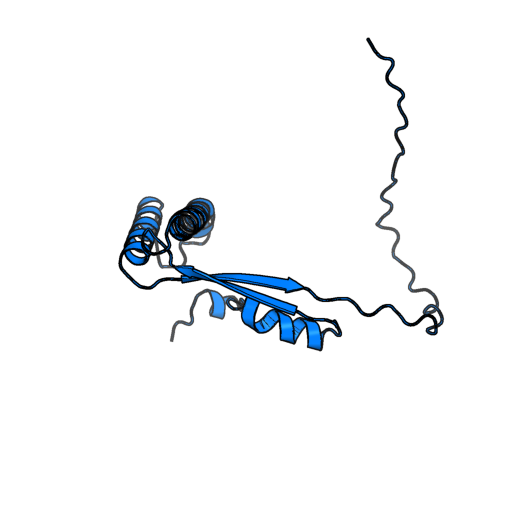2.308 -2.206 14.876 1.00 97.56 91 GLU A N 1
ATOM 654 C CA . GLU A 1 91 ? -1.446 -3.322 14.476 1.00 97.56 91 GLU A CA 1
ATOM 655 C C . GLU A 1 91 ? -0.157 -2.834 13.812 1.00 97.56 91 GLU A C 1
ATOM 657 O O . GLU A 1 91 ? 0.918 -3.328 14.137 1.00 97.56 91 GLU A O 1
ATOM 662 N N . TRP A 1 92 ? -0.230 -1.842 12.921 1.00 97.56 92 TRP A N 1
ATOM 663 C CA . TRP A 1 92 ? 0.961 -1.279 12.278 1.00 97.56 92 TRP A CA 1
ATOM 664 C C . TRP A 1 92 ? 1.934 -0.644 13.267 1.00 97.56 92 TRP A C 1
ATOM 666 O O . TRP A 1 92 ? 3.149 -0.720 13.065 1.00 97.56 92 TRP A O 1
ATOM 676 N N . GLU A 1 93 ? 1.399 -0.027 14.318 1.00 97.44 93 GLU A N 1
ATOM 677 C CA . GLU A 1 93 ? 2.183 0.602 15.374 1.00 97.44 93 GLU A CA 1
ATOM 678 C C . GLU A 1 93 ? 2.935 -0.438 16.217 1.00 97.44 93 GLU A C 1
ATOM 680 O O . GLU A 1 93 ? 4.105 -0.251 16.542 1.00 97.44 93 GLU A O 1
ATOM 685 N N . THR A 1 94 ? 2.292 -1.567 16.516 1.00 96.75 94 THR A N 1
ATOM 686 C CA . THR A 1 94 ? 2.796 -2.570 17.470 1.00 96.75 94 THR A CA 1
ATOM 687 C C . THR A 1 94 ? 3.583 -3.713 16.827 1.00 96.75 94 THR A C 1
ATOM 689 O O . THR A 1 94 ? 4.544 -4.200 17.419 1.00 96.75 94 THR A O 1
ATOM 692 N N . ASN A 1 95 ? 3.227 -4.125 15.609 1.00 97.12 95 ASN A N 1
ATOM 693 C CA . ASN A 1 95 ? 3.796 -5.290 14.924 1.00 97.12 95 ASN A CA 1
ATOM 694 C C . ASN A 1 95 ? 4.670 -4.885 13.746 1.00 97.12 95 ASN A C 1
ATOM 696 O O . ASN A 1 95 ? 4.426 -3.850 13.141 1.00 97.12 95 ASN A O 1
ATOM 700 N N . GLU A 1 96 ? 5.620 -5.733 13.338 1.00 96.06 96 GLU A N 1
ATOM 701 C CA . GLU A 1 96 ? 6.488 -5.502 12.174 1.00 96.06 96 GLU A CA 1
ATOM 702 C C . GLU A 1 96 ? 5.751 -5.537 10.820 1.00 96.06 96 GLU A C 1
ATOM 704 O O . GLU A 1 96 ? 5.883 -6.456 10.014 1.00 96.06 96 GLU A O 1
ATOM 709 N N . CYS A 1 97 ? 4.990 -4.481 10.541 1.00 97.31 97 CYS A N 1
ATOM 710 C CA . CYS A 1 97 ? 4.295 -4.263 9.280 1.00 97.31 97 CYS A CA 1
ATOM 711 C C . CYS A 1 97 ? 5.095 -3.326 8.373 1.00 97.31 97 CYS A C 1
ATOM 713 O O . CYS A 1 97 ? 5.634 -2.306 8.825 1.00 97.31 97 CYS A O 1
ATOM 715 N N . TYR A 1 98 ? 5.130 -3.638 7.076 1.00 96.75 98 TYR A N 1
ATOM 716 C CA . TYR A 1 98 ? 5.902 -2.881 6.096 1.00 96.75 98 TYR A CA 1
ATOM 717 C C . TYR A 1 98 ? 5.079 -2.492 4.877 1.00 96.75 98 TYR A C 1
ATOM 719 O O . TYR A 1 98 ? 4.268 -3.252 4.358 1.00 96.75 98 TYR A O 1
ATOM 727 N N . ALA A 1 99 ? 5.372 -1.298 4.389 1.00 95.25 99 ALA A N 1
ATOM 728 C CA . ALA A 1 99 ? 4.981 -0.797 3.094 1.00 95.25 99 ALA A CA 1
ATOM 729 C C . ALA A 1 99 ? 6.100 -1.034 2.079 1.00 95.25 99 ALA A C 1
ATOM 731 O O . ALA A 1 99 ? 7.249 -0.662 2.327 1.00 95.25 99 ALA A O 1
ATOM 732 N N . PHE A 1 100 ? 5.747 -1.575 0.917 1.00 95.38 100 PHE A N 1
ATOM 733 C CA . PHE A 1 100 ? 6.646 -1.679 -0.226 1.00 95.38 100 PHE A CA 1
ATOM 734 C C . PHE A 1 100 ? 6.224 -0.681 -1.301 1.00 95.38 100 PHE A C 1
ATOM 736 O O . PHE A 1 100 ? 5.050 -0.592 -1.660 1.00 95.38 100 PHE A O 1
ATOM 743 N N . TYR A 1 101 ? 7.190 0.088 -1.793 1.00 95.12 101 TYR A N 1
ATOM 744 C CA . TYR A 1 101 ? 7.021 0.990 -2.923 1.00 95.12 101 TYR A CA 1
ATOM 745 C C . TYR A 1 101 ? 7.940 0.533 -4.044 1.00 95.12 101 TYR A C 1
ATOM 747 O O . TYR A 1 101 ? 9.151 0.410 -3.848 1.00 95.12 101 TYR A O 1
ATOM 755 N N . TYR A 1 102 ? 7.354 0.298 -5.211 1.00 96.31 102 TYR A N 1
ATOM 756 C CA . TYR A 1 102 ? 8.066 -0.151 -6.395 1.00 96.31 102 TYR A CA 1
ATOM 757 C C . TYR A 1 102 ? 8.165 0.992 -7.395 1.00 96.31 102 TYR A C 1
ATOM 759 O O . TYR A 1 102 ? 7.162 1.597 -7.765 1.00 96.31 102 TYR A O 1
ATOM 767 N N . THR A 1 103 ? 9.376 1.267 -7.858 1.00 97.69 103 THR A N 1
ATOM 768 C CA . THR A 1 103 ? 9.613 2.067 -9.056 1.00 97.69 103 THR A CA 1
ATOM 769 C C . THR A 1 103 ? 10.097 1.116 -10.130 1.00 97.69 103 THR A C 1
ATOM 771 O O . THR A 1 103 ? 11.156 0.507 -9.978 1.00 97.69 103 THR A O 1
ATOM 774 N N . ILE A 1 104 ? 9.301 0.960 -11.184 1.00 98.12 104 ILE A N 1
ATOM 775 C CA . ILE A 1 104 ? 9.614 0.083 -12.308 1.00 98.12 104 ILE A CA 1
ATOM 776 C C . ILE A 1 104 ? 9.681 0.948 -13.557 1.00 98.12 104 ILE A C 1
ATOM 778 O O . ILE A 1 104 ? 8.736 1.675 -13.860 1.00 98.12 104 ILE A O 1
ATOM 782 N N . THR A 1 105 ? 10.803 0.884 -14.265 1.00 97.94 105 THR A N 1
ATOM 783 C CA . THR A 1 105 ? 10.984 1.560 -15.552 1.00 97.94 105 THR A CA 1
ATOM 784 C C . THR A 1 105 ? 11.252 0.523 -16.619 1.00 97.94 105 THR A C 1
ATOM 786 O O . THR A 1 105 ? 11.913 -0.476 -16.354 1.00 97.94 105 THR A O 1
ATOM 789 N N . ALA A 1 106 ? 10.775 0.774 -17.829 1.00 97.94 106 ALA A N 1
ATOM 790 C CA . ALA A 1 106 ? 11.052 -0.066 -18.980 1.00 97.94 106 ALA A CA 1
ATOM 791 C C . ALA A 1 106 ? 11.005 0.781 -20.249 1.00 97.94 106 ALA A C 1
ATOM 793 O O . ALA A 1 106 ? 10.244 1.749 -20.335 1.00 97.94 106 ALA A O 1
ATOM 794 N N . ARG A 1 107 ? 11.803 0.410 -21.246 1.00 96.88 107 ARG A N 1
ATOM 795 C CA . ARG A 1 107 ? 11.836 1.061 -22.551 1.00 96.88 107 ARG A CA 1
ATOM 796 C C . ARG A 1 107 ? 11.122 0.188 -23.572 1.00 96.88 107 ARG A C 1
ATOM 798 O O . ARG A 1 107 ? 11.378 -1.007 -23.687 1.00 96.88 107 ARG A O 1
ATOM 805 N N . ARG A 1 108 ? 10.244 0.801 -24.363 1.00 93.75 108 ARG A N 1
ATOM 806 C CA . ARG A 1 108 ? 9.699 0.156 -25.559 1.00 93.75 108 ARG A CA 1
ATOM 807 C C . ARG A 1 108 ? 10.804 0.091 -26.621 1.00 93.75 108 ARG A C 1
ATOM 809 O O . ARG A 1 108 ? 11.426 1.128 -26.874 1.00 93.75 108 ARG A O 1
ATOM 816 N N . PRO A 1 109 ? 11.067 -1.065 -27.253 1.00 89.12 109 PRO A N 1
ATOM 817 C CA . PRO A 1 109 ? 11.982 -1.113 -28.383 1.00 89.12 109 PRO A CA 1
ATOM 818 C C . PRO A 1 109 ? 11.524 -0.128 -29.460 1.00 89.12 109 PRO A C 1
ATOM 820 O O . PRO A 1 109 ? 10.332 -0.041 -29.762 1.00 89.12 109 PRO A O 1
ATOM 823 N N . ALA A 1 110 ? 12.459 0.631 -30.030 1.00 78.94 110 ALA A N 1
ATOM 824 C CA . ALA A 1 110 ? 12.153 1.384 -31.235 1.00 78.94 110 ALA A CA 1
ATOM 825 C C . ALA A 1 110 ? 11.819 0.376 -32.340 1.00 78.94 110 ALA A C 1
ATOM 827 O O . ALA A 1 110 ? 12.519 -0.629 -32.483 1.00 78.94 110 ALA A O 1
ATOM 828 N N . LEU A 1 111 ? 10.764 0.640 -33.114 1.00 67.88 111 LEU A N 1
ATOM 829 C CA . LEU A 1 111 ? 10.560 -0.069 -34.372 1.00 67.88 111 LEU A CA 1
ATOM 830 C C . LEU A 1 111 ? 11.836 0.122 -35.194 1.00 67.88 111 LEU A C 1
ATOM 832 O O . LEU A 1 111 ? 12.246 1.257 -35.444 1.00 67.88 111 LEU A O 1
ATOM 836 N N . SER A 1 112 ? 12.501 -0.971 -35.560 1.00 59.09 112 SER A N 1
ATOM 837 C CA . SER A 1 112 ? 13.615 -0.892 -36.496 1.00 59.09 112 SER A CA 1
ATOM 838 C C . SER A 1 112 ? 13.114 -0.193 -37.769 1.00 59.09 112 SER A C 1
ATOM 840 O O . SER A 1 112 ? 12.038 -0.552 -38.254 1.00 59.09 112 SER A O 1
ATOM 842 N N . PRO A 1 113 ? 13.851 0.776 -38.339 1.00 60.34 113 PRO A N 1
ATOM 843 C CA . PRO A 1 113 ? 13.421 1.521 -39.530 1.00 60.34 113 PRO A CA 1
ATOM 844 C C . PRO A 1 113 ? 13.288 0.665 -40.810 1.00 60.34 113 PRO A C 1
ATOM 846 O O . PRO A 1 113 ? 13.079 1.202 -41.890 1.00 60.34 113 PRO A O 1
ATOM 849 N N . THR A 1 114 ? 13.416 -0.659 -40.715 1.00 51.16 114 THR A N 1
ATOM 850 C CA . THR A 1 114 ? 13.435 -1.611 -41.832 1.00 51.16 114 THR A CA 1
ATOM 851 C C . THR A 1 114 ? 12.125 -2.360 -42.069 1.00 51.16 114 THR A C 1
ATOM 853 O O . THR A 1 114 ? 12.053 -3.130 -43.024 1.00 51.16 114 THR A O 1
ATOM 856 N N . ALA A 1 115 ? 11.077 -2.148 -41.270 1.00 53.38 115 ALA A N 1
ATOM 857 C CA . ALA A 1 115 ? 9.760 -2.679 -41.614 1.00 53.38 115 ALA A CA 1
ATOM 858 C C . ALA A 1 115 ? 9.061 -1.711 -42.590 1.00 53.38 115 ALA A C 1
ATOM 860 O O . ALA A 1 115 ? 8.798 -0.570 -42.199 1.00 53.38 115 ALA A O 1
ATOM 861 N N . PRO A 1 116 ? 8.754 -2.112 -43.843 1.00 59.12 116 PRO A N 1
ATOM 862 C CA . PRO A 1 116 ? 7.871 -1.312 -44.683 1.00 59.12 116 PRO A CA 1
ATOM 863 C C . PRO A 1 116 ? 6.543 -1.115 -43.937 1.00 59.12 116 PRO A C 1
ATOM 865 O O . PRO A 1 116 ? 6.106 -2.032 -43.231 1.00 59.12 116 PRO A O 1
ATOM 868 N N . PRO A 1 117 ? 5.908 0.065 -44.043 1.00 53.34 117 PRO A N 1
ATOM 869 C CA . PRO A 1 117 ? 4.637 0.299 -43.378 1.00 53.34 117 PRO A CA 1
ATOM 870 C C . PRO A 1 117 ? 3.654 -0.803 -43.799 1.00 53.34 117 PRO A C 1
ATOM 872 O O . PRO A 1 117 ? 3.557 -1.086 -44.999 1.00 53.34 117 PRO A O 1
ATOM 875 N N . PRO A 1 118 ? 2.944 -1.450 -42.854 1.00 56.53 118 PRO A N 1
ATOM 876 C CA . PRO A 1 118 ? 1.890 -2.379 -43.221 1.00 56.53 118 PRO A CA 1
ATOM 877 C C . PRO A 1 118 ? 0.911 -1.624 -44.115 1.00 56.53 118 PRO A C 1
ATOM 879 O O . PRO A 1 118 ? 0.473 -0.523 -43.773 1.00 56.53 118 PRO A O 1
ATOM 882 N N . SER A 1 119 ? 0.634 -2.184 -45.292 1.00 60.66 119 SER A N 1
ATOM 883 C CA . SER A 1 119 ? -0.313 -1.628 -46.249 1.00 60.66 119 SER A CA 1
ATOM 884 C C . SER A 1 119 ? -1.649 -1.409 -45.540 1.00 60.66 119 SER A C 1
ATOM 886 O O . SER A 1 119 ? -2.347 -2.366 -45.227 1.00 60.66 119 SER A O 1
ATOM 888 N N . SER A 1 120 ? -1.932 -0.143 -45.223 1.00 51.84 120 SER A N 1
ATOM 889 C CA . SER A 1 120 ? -3.215 0.404 -44.777 1.00 51.84 120 SER A CA 1
ATOM 890 C C . SER A 1 120 ? -4.069 -0.518 -43.893 1.00 51.84 120 SER A C 1
ATOM 892 O O . SER A 1 120 ? -4.971 -1.199 -44.380 1.00 51.84 120 SER A O 1
ATOM 894 N N . LEU A 1 121 ? -3.896 -0.436 -42.572 1.00 47.69 121 LEU A N 1
ATOM 895 C CA . LEU A 1 121 ? -5.051 -0.606 -41.692 1.00 47.69 121 LEU A CA 1
ATOM 896 C C . LEU A 1 121 ? -5.877 0.676 -41.805 1.00 47.69 121 LEU A C 1
ATOM 898 O O . LEU A 1 121 ? -5.483 1.729 -41.305 1.00 47.69 121 LEU A O 1
ATOM 902 N N . SER A 1 122 ? -6.990 0.594 -42.529 1.00 51.16 122 SER A N 1
ATOM 903 C CA . SER A 1 122 ? -8.021 1.626 -42.559 1.00 51.16 122 SER A CA 1
ATOM 904 C C . SER A 1 122 ? -8.491 1.890 -41.128 1.00 51.16 122 SER A C 1
ATOM 906 O O . SER A 1 122 ? -9.187 1.066 -40.534 1.00 51.16 122 SER A O 1
ATOM 908 N N . MET A 1 123 ? -8.076 3.021 -40.562 1.00 43.84 123 MET A N 1
ATOM 909 C CA . MET A 1 123 ? -8.613 3.520 -39.300 1.00 43.84 123 MET A CA 1
ATOM 910 C C . MET A 1 123 ? -10.095 3.869 -39.505 1.00 43.84 123 MET A C 1
ATOM 912 O O . MET A 1 123 ? -10.394 4.620 -40.434 1.00 43.84 123 MET A O 1
ATOM 916 N N . PRO A 1 124 ? -11.030 3.380 -38.672 1.00 45.28 124 PRO A N 1
ATOM 917 C CA . PRO A 1 124 ? -12.371 3.950 -38.631 1.00 45.28 124 PRO A CA 1
ATOM 918 C C . PRO A 1 124 ? -12.305 5.395 -38.094 1.00 45.28 124 PRO A C 1
ATOM 920 O O . PRO A 1 124 ? -11.573 5.688 -37.147 1.00 45.28 124 PRO A O 1
ATOM 923 N N . GLU A 1 125 ? -13.056 6.298 -38.729 1.00 51.31 125 GLU A N 1
ATOM 924 C CA . GLU A 1 125 ? -12.999 7.775 -38.651 1.00 51.31 125 GLU A CA 1
ATOM 925 C C . GLU A 1 125 ? -13.332 8.441 -37.290 1.00 51.31 125 GLU A C 1
ATOM 927 O O . GLU A 1 125 ? -13.748 9.595 -37.255 1.00 51.31 125 GLU A O 1
ATOM 932 N N . THR A 1 126 ? -13.172 7.801 -36.131 1.00 54.09 126 THR A N 1
ATOM 933 C CA . THR A 1 126 ? -13.774 8.337 -34.887 1.00 54.09 126 THR A CA 1
ATOM 934 C C . THR A 1 126 ? -12.868 9.136 -33.947 1.00 54.09 126 THR A C 1
ATOM 936 O O . THR A 1 126 ? -13.321 9.500 -32.867 1.00 54.09 126 THR A O 1
ATOM 939 N N . PHE A 1 127 ? -11.634 9.494 -34.315 1.00 45.44 127 PHE A N 1
ATOM 940 C CA . PHE A 1 127 ? -10.781 10.324 -33.442 1.00 45.44 127 PHE A CA 1
ATOM 941 C C . PHE A 1 127 ? -10.156 11.528 -34.154 1.00 45.44 127 PHE A C 1
ATOM 943 O O . PHE A 1 127 ? -8.941 11.648 -34.280 1.00 45.44 127 PHE A O 1
ATOM 950 N N . GLY A 1 128 ? -11.003 12.468 -34.573 1.00 38.16 128 GLY A N 1
ATOM 951 C CA . GLY A 1 128 ? -10.587 13.834 -34.886 1.00 38.16 128 GLY A CA 1
ATOM 952 C C . GLY A 1 128 ? -10.637 14.728 -33.644 1.00 38.16 128 GLY A C 1
ATOM 953 O O . GLY A 1 128 ? -11.615 15.443 -33.450 1.00 38.16 128 GLY A O 1
ATOM 954 N N . LEU A 1 129 ? -9.596 14.725 -32.801 1.00 40.34 129 LEU A N 1
ATOM 955 C CA . LEU A 1 129 ? -9.401 15.815 -31.836 1.00 40.34 129 LEU A CA 1
ATOM 956 C C . LEU A 1 129 ? -8.729 16.986 -32.565 1.00 40.34 129 LEU A C 1
ATOM 958 O O . LEU A 1 129 ? -7.518 17.000 -32.777 1.00 40.34 129 LEU A O 1
ATOM 962 N N . ALA A 1 130 ? -9.529 17.968 -32.975 1.00 38.22 130 ALA A N 1
ATOM 963 C CA . ALA A 1 130 ? -9.027 19.217 -33.528 1.00 38.22 130 ALA A CA 1
ATOM 964 C C . ALA A 1 130 ? -8.314 20.026 -32.429 1.00 38.22 130 ALA A C 1
ATOM 966 O O . ALA A 1 130 ? -8.955 20.638 -31.573 1.00 38.22 130 ALA A O 1
ATOM 967 N N . ALA A 1 131 ? -6.983 20.053 -32.464 1.00 39.25 131 ALA A N 1
ATOM 968 C CA . ALA A 1 131 ? -6.189 21.009 -31.704 1.00 39.25 131 ALA A CA 1
ATOM 969 C C . ALA A 1 131 ? -6.402 22.416 -32.294 1.00 39.25 131 ALA A C 1
ATOM 971 O O . ALA A 1 131 ? -5.825 22.772 -33.321 1.00 39.25 131 ALA A O 1
ATOM 972 N N . LYS A 1 132 ? -7.265 23.224 -31.668 1.00 39.84 132 LYS A N 1
ATOM 973 C CA . LYS A 1 132 ? -7.357 24.660 -31.960 1.00 39.84 132 LYS A CA 1
ATOM 974 C C . LYS A 1 132 ? -6.225 25.390 -31.238 1.00 39.84 132 LYS A C 1
ATOM 976 O O . LYS A 1 132 ? -6.258 25.548 -30.021 1.00 39.84 132 LYS A O 1
ATOM 981 N N . ASN A 1 133 ? -5.248 25.859 -32.010 1.00 39.00 133 ASN A N 1
ATOM 982 C CA . ASN A 1 133 ? -4.277 26.860 -31.581 1.00 39.00 133 ASN A CA 1
ATOM 983 C C . ASN A 1 133 ? -5.014 28.159 -31.220 1.00 39.00 133 ASN A C 1
ATOM 985 O O . ASN A 1 133 ? -5.510 28.851 -32.106 1.00 39.00 133 ASN A O 1
ATOM 989 N N . HIS A 1 134 ? -5.065 28.509 -29.935 1.00 37.31 134 HIS A N 1
ATOM 990 C CA . HIS A 1 134 ? -5.396 29.866 -29.505 1.00 37.31 134 HIS A CA 1
ATOM 991 C C . HIS A 1 134 ? -4.104 30.638 -29.247 1.00 37.31 134 HIS A C 1
ATOM 993 O O . HIS A 1 134 ? -3.548 30.627 -28.153 1.00 37.31 134 HIS A O 1
ATOM 999 N N . SER A 1 135 ? -3.628 31.324 -30.282 1.00 37.91 135 SER A N 1
ATOM 1000 C CA . SER A 1 135 ? -2.717 32.454 -30.137 1.00 37.91 135 SER A CA 1
ATOM 1001 C C . SER A 1 135 ? -3.555 33.662 -29.721 1.00 37.91 135 SER A C 1
ATOM 1003 O O . SER A 1 135 ? -4.279 34.213 -30.547 1.00 37.91 135 SER A O 1
ATOM 1005 N N . VAL A 1 136 ? -3.493 34.074 -28.454 1.00 36.81 136 VAL A N 1
ATOM 1006 C CA . VAL A 1 136 ? -4.038 35.370 -28.029 1.00 36.81 136 VAL A CA 1
ATOM 1007 C C . VAL A 1 136 ? -2.959 36.118 -27.258 1.00 36.81 136 VAL A C 1
ATOM 1009 O O . VAL A 1 136 ? -2.567 35.739 -26.158 1.00 36.81 136 VAL A O 1
ATOM 1012 N N . HIS A 1 137 ? -2.462 37.172 -27.899 1.00 36.81 137 HIS A N 1
ATOM 1013 C CA . HIS A 1 137 ? -1.652 38.226 -27.307 1.00 36.81 137 HIS A CA 1
ATOM 1014 C C . HIS A 1 137 ? -2.480 38.928 -26.218 1.00 36.81 137 HIS A C 1
ATOM 1016 O O . HIS A 1 137 ? -3.530 39.490 -26.523 1.00 36.81 137 HIS A O 1
ATOM 1022 N N . HIS A 1 138 ? -2.005 38.937 -24.974 1.00 37.84 138 HIS A N 1
ATOM 1023 C CA . HIS A 1 138 ? -2.504 39.861 -23.954 1.00 37.84 138 HIS A CA 1
ATOM 1024 C C . HIS A 1 138 ? -1.608 41.107 -23.927 1.00 37.84 138 HIS A C 1
ATOM 1026 O O . HIS A 1 138 ? -0.388 40.954 -23.819 1.00 37.84 138 HIS A O 1
ATOM 1032 N N . PRO A 1 139 ? -2.154 42.334 -24.025 1.00 39.81 139 PRO A N 1
ATOM 1033 C CA . PRO A 1 139 ? -1.400 43.520 -23.669 1.00 39.81 139 PRO A CA 1
ATOM 1034 C C . PRO A 1 139 ? -1.344 43.649 -22.144 1.00 39.81 139 PRO A C 1
ATOM 1036 O O . PRO A 1 139 ? -2.330 43.423 -21.443 1.00 39.81 139 PRO A O 1
ATOM 1039 N N . LEU A 1 140 ? -0.153 43.996 -21.665 1.00 39.03 140 LEU A N 1
ATOM 1040 C CA . LEU A 1 140 ? 0.133 44.394 -20.294 1.00 39.03 140 LEU A CA 1
ATOM 1041 C C . LEU A 1 140 ? -0.648 45.665 -19.951 1.00 39.03 140 LEU A C 1
ATOM 1043 O O . LEU A 1 140 ? -0.493 46.652 -20.667 1.00 39.03 140 LEU A O 1
ATOM 1047 N N . TYR A 1 141 ? -1.415 45.627 -18.863 1.00 42.69 141 TYR A N 1
ATOM 1048 C CA . TYR A 1 141 ? -1.490 46.667 -17.831 1.00 42.69 141 TYR A CA 1
ATOM 1049 C C . TYR A 1 141 ? -1.975 46.035 -16.526 1.00 42.69 141 TYR A C 1
ATOM 1051 O O . TYR A 1 141 ? -2.944 45.245 -16.586 1.00 42.69 141 TYR A O 1
#

Secondary structure (DSSP, 8-state):
----HHHHTT--TTHHHHHHHHHHHTT-EEEEEEEEEEE-SGGGHHHHHHHHHHHHHHHHHTHHHHHHTGGGGT-SSHHHHHHHHHHHHHHHHHS--EEEEEEEEEEPPPPPTTSPPPS-----S-----------PPPP-

Radius of gyration: 23.9 Å; chains: 1; bounding box: 38×70×64 Å

Sequence (141 aa):
ASGSIGQKRQLLLDCGEHLPALLSEAGFVDITKRTVKVRLGSAGGLKGVEAAACRSGAFRGMRDSVLLDGGYGVVNGPEEFDKLVSQVMAEWETNECYAFYYTITARRPALSPTAPPPSSLSMPETFGLAAKNHSVHHPLY

Organism: Colletotrichum higginsianum (strain IMI 349063) (NCBI:txid759273)

Fo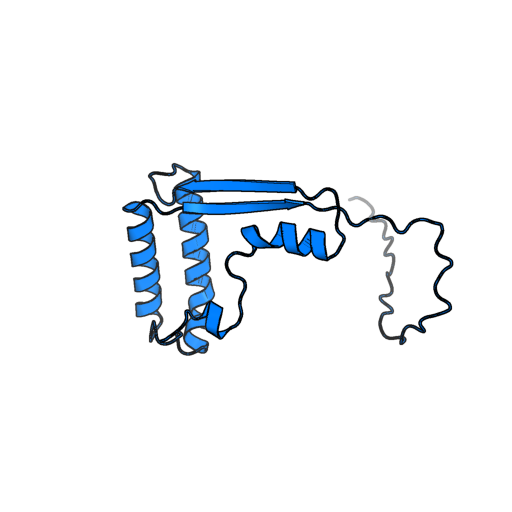ldseek 3Di:
DDDDPCVVVVHPPVCLVCVQVVCVVVVWPPKDKDKDKAQAAPVRPPVNPVVLVVVLVVQLVCQVVCVVVVVSVQDNDSVRSNVVSVVVNVCSHPDRDIDMDMDIDTHHDDDDPPDDPDPDPDDDPPDDPDDDDDDDDDDDD